Protein AF-A0A2T2UGZ6-F1 (afdb_monomer)

Solvent-accessible surface area (backbone atoms only — not comparable to full-atom values): 4920 Å² total; per-residue (Å²): 128,86,62,77,75,62,72,66,49,38,73,76,62,34,63,71,53,36,53,54,49,39,53,50,49,42,51,51,46,66,77,68,54,76,54,73,62,60,54,50,51,53,50,54,52,46,56,56,47,52,57,51,48,53,55,49,51,54,54,47,52,59,50,49,54,56,47,51,55,51,48,55,58,48,52,54,50,51,53,57,48,52,66,72,74,108

Sequence (86 aa):
MPTTLPPSVREHFGEAVAEDFARWLDEYVQENAVERDEYREVLSRLDVLEERFVQLETRMDERFEQVDQRFEQVDQQFESMEVRFN

Radius of gyration: 32.81 Å; Cα contacts (8 Å, |Δi|>4): 15; chains: 1; bounding box: 57×21×89 Å

Mean predicted aligned error: 8.52 Å

pLDDT: mean 91.11, std 8.2, range [52.91, 98.38]

Structure (mmCIF, N/CA/C/O backbone):
data_AF-A0A2T2UGZ6-F1
#
_entry.id   AF-A0A2T2UGZ6-F1
#
loop_
_atom_site.group_PDB
_atom_site.id
_atom_site.type_symbol
_atom_site.label_atom_id
_atom_site.label_alt_id
_atom_site.label_comp_id
_atom_site.label_asym_id
_atom_site.label_entity_id
_atom_site.label_seq_id
_atom_site.pdbx_PDB_ins_code
_atom_site.Cartn_x
_atom_site.Cartn_y
_atom_site.Cartn_z
_atom_site.occupancy
_atom_site.B_iso_or_equiv
_atom_site.auth_seq_id
_atom_site.auth_comp_id
_atom_site.auth_asym_id
_atom_site.auth_atom_id
_atom_site.pdbx_PDB_model_num
ATOM 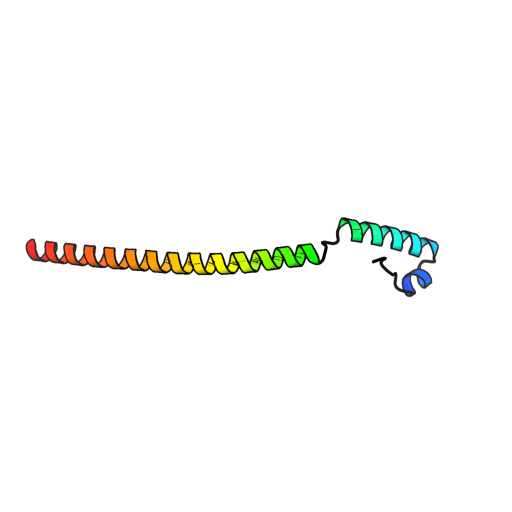1 N N . MET A 1 1 ? 16.608 -6.694 -25.123 1.00 52.91 1 MET A N 1
ATOM 2 C CA . MET A 1 1 ? 16.219 -6.711 -26.555 1.00 52.91 1 MET A CA 1
ATOM 3 C C . MET A 1 1 ? 16.831 -5.472 -27.184 1.00 52.91 1 MET A C 1
ATOM 5 O O . MET A 1 1 ? 16.636 -4.429 -26.578 1.00 52.91 1 MET A O 1
ATOM 9 N N . PRO A 1 2 ? 17.574 -5.553 -28.300 1.00 59.97 2 PRO A N 1
ATOM 10 C CA . PRO A 1 2 ? 18.124 -4.355 -28.930 1.00 59.97 2 PRO A CA 1
ATOM 11 C C . PRO A 1 2 ? 16.985 -3.466 -29.435 1.00 59.97 2 PRO A C 1
ATOM 13 O O . PRO A 1 2 ? 16.044 -3.945 -30.081 1.00 59.97 2 PRO A O 1
ATOM 16 N N . THR A 1 3 ? 17.049 -2.183 -29.111 1.00 70.94 3 THR A N 1
ATOM 17 C CA . THR A 1 3 ? 16.047 -1.193 -29.485 1.00 70.94 3 THR A CA 1
ATOM 18 C C . THR A 1 3 ? 16.199 -0.908 -30.970 1.00 70.94 3 THR A C 1
ATOM 20 O O . THR A 1 3 ? 17.185 -0.337 -31.433 1.00 70.94 3 THR A O 1
ATOM 23 N N . THR A 1 4 ? 15.227 -1.353 -31.763 1.00 81.19 4 THR A N 1
ATOM 24 C CA . THR A 1 4 ? 15.267 -1.146 -33.211 1.00 81.19 4 THR A CA 1
ATOM 25 C C . THR A 1 4 ? 14.740 0.240 -33.548 1.00 81.19 4 THR A C 1
ATOM 27 O O . THR A 1 4 ? 13.585 0.572 -33.286 1.00 81.19 4 THR A O 1
ATOM 30 N N . LEU A 1 5 ? 15.603 1.070 -34.134 1.00 85.00 5 LEU A N 1
ATOM 31 C CA . LEU A 1 5 ? 15.207 2.406 -34.561 1.00 85.00 5 LEU A CA 1
ATOM 32 C C . LEU A 1 5 ? 14.235 2.362 -35.747 1.00 85.00 5 LEU A C 1
ATOM 34 O O . LEU A 1 5 ? 14.463 1.577 -36.681 1.00 85.00 5 LEU A O 1
ATOM 38 N N . PRO A 1 6 ? 13.216 3.245 -35.766 1.00 87.38 6 PRO A N 1
ATOM 39 C CA . PRO A 1 6 ? 12.326 3.409 -36.907 1.00 87.38 6 PRO A CA 1
ATOM 40 C C . PRO A 1 6 ? 13.095 3.727 -38.203 1.00 87.38 6 PRO A C 1
ATOM 42 O O . PRO A 1 6 ? 14.084 4.465 -38.158 1.00 87.38 6 PRO A O 1
ATOM 45 N N . PRO A 1 7 ? 12.633 3.243 -39.374 1.00 85.06 7 PRO A N 1
ATOM 46 C CA . PRO A 1 7 ? 13.309 3.467 -40.658 1.00 85.06 7 PRO A CA 1
ATOM 47 C C . PRO A 1 7 ? 13.539 4.947 -40.995 1.00 85.06 7 PRO A C 1
ATOM 49 O O . PRO A 1 7 ? 14.587 5.303 -41.528 1.00 85.06 7 PRO A O 1
ATOM 52 N N . SER A 1 8 ? 12.601 5.813 -40.604 1.00 87.62 8 SER A N 1
ATOM 53 C CA . SER A 1 8 ? 12.664 7.262 -40.818 1.00 87.62 8 SER A CA 1
ATOM 54 C C . SER A 1 8 ? 13.884 7.925 -40.173 1.00 87.62 8 SER A C 1
ATOM 56 O O . SER A 1 8 ? 14.369 8.935 -40.675 1.00 87.62 8 SER A O 1
ATOM 58 N N . VAL A 1 9 ? 14.423 7.364 -39.085 1.00 88.19 9 VAL A N 1
ATOM 59 C CA . VAL A 1 9 ? 15.603 7.920 -38.407 1.00 88.19 9 VAL A CA 1
ATOM 60 C C . VAL A 1 9 ? 16.848 7.777 -39.285 1.00 88.19 9 VAL A C 1
ATOM 62 O O . VAL A 1 9 ? 17.605 8.732 -39.438 1.00 88.19 9 VAL A O 1
ATOM 65 N N . ARG A 1 10 ? 17.022 6.617 -39.927 1.00 87.56 10 ARG A N 1
ATOM 66 C CA . ARG A 1 10 ? 18.133 6.376 -40.863 1.00 87.56 10 ARG A CA 1
ATOM 67 C C . ARG A 1 10 ? 17.985 7.200 -42.138 1.00 87.56 10 ARG A C 1
ATOM 69 O O . ARG A 1 10 ? 18.968 7.733 -42.638 1.00 87.56 10 ARG A O 1
ATOM 76 N N . GLU A 1 11 ? 16.755 7.339 -42.628 1.00 89.31 11 GLU A N 1
ATOM 77 C CA . GLU A 1 11 ? 16.446 8.106 -43.838 1.00 89.31 11 GLU A CA 1
ATOM 78 C C . GLU A 1 11 ? 16.720 9.609 -43.671 1.00 89.31 11 GLU A C 1
ATOM 80 O O . GLU A 1 11 ? 17.306 10.229 -44.556 1.00 89.31 11 GLU A O 1
ATOM 85 N N . HIS A 1 12 ? 16.340 10.197 -42.532 1.00 91.19 12 HIS A N 1
ATOM 86 C CA . HIS A 1 12 ? 16.469 11.639 -42.308 1.00 91.19 12 HIS A CA 1
ATOM 87 C C . HIS A 1 12 ? 17.815 12.075 -41.717 1.00 91.19 12 HIS A C 1
ATOM 89 O O . HIS A 1 12 ? 18.264 13.182 -42.012 1.00 91.19 12 HIS A O 1
ATOM 95 N N . PHE A 1 13 ? 18.454 11.243 -40.889 1.00 87.44 13 PHE A N 1
ATOM 96 C CA . PHE A 1 13 ? 19.675 11.615 -40.158 1.00 87.44 13 PHE A CA 1
ATOM 97 C C . PHE A 1 13 ? 20.933 10.875 -40.636 1.00 87.44 13 PHE A C 1
ATOM 99 O O . PHE A 1 13 ? 22.042 11.232 -40.237 1.00 87.44 13 PHE A O 1
ATOM 106 N N . GLY A 1 14 ? 20.782 9.894 -41.531 1.00 90.25 14 GLY A N 1
ATOM 107 C CA . GLY A 1 14 ? 21.871 9.062 -42.038 1.00 90.25 14 GLY A CA 1
ATOM 108 C C . GLY A 1 14 ? 22.251 7.920 -41.091 1.00 90.25 14 GLY A C 1
ATOM 109 O O . GLY A 1 14 ? 21.942 7.936 -39.898 1.00 90.25 14 GLY A O 1
ATOM 110 N N . GLU A 1 15 ? 22.947 6.916 -41.631 1.00 88.94 15 GLU A N 1
ATOM 111 C CA . GLU A 1 15 ? 23.246 5.671 -40.904 1.00 88.94 15 GLU A CA 1
ATOM 112 C C . GLU A 1 15 ? 24.135 5.904 -39.676 1.00 88.94 15 GLU A C 1
ATOM 114 O O . GLU A 1 15 ? 23.853 5.373 -38.611 1.00 88.94 15 GLU A O 1
ATOM 119 N N . ALA A 1 16 ? 25.153 6.764 -39.785 1.00 88.38 16 ALA A N 1
ATOM 120 C CA . ALA A 1 16 ? 26.093 7.018 -38.691 1.00 88.38 16 ALA A CA 1
ATOM 121 C C . ALA A 1 16 ? 25.406 7.605 -37.445 1.00 88.38 16 ALA A C 1
ATOM 123 O O . ALA A 1 16 ? 25.631 7.150 -36.327 1.00 88.38 16 ALA A O 1
ATOM 124 N N . VAL A 1 17 ? 24.518 8.585 -37.641 1.00 89.94 17 VAL A N 1
ATOM 125 C CA . VAL A 1 17 ? 23.772 9.207 -36.536 1.00 89.94 17 VAL A CA 1
ATOM 126 C C . VAL A 1 17 ? 22.749 8.230 -35.961 1.00 89.94 17 VAL A C 1
ATOM 128 O O . VAL A 1 17 ? 22.545 8.194 -34.749 1.00 89.94 17 VAL A O 1
ATOM 131 N N . ALA A 1 18 ? 22.120 7.414 -36.811 1.00 90.62 18 ALA A N 1
ATOM 132 C CA . ALA A 1 18 ? 21.197 6.385 -36.359 1.00 90.62 18 ALA A CA 1
ATOM 133 C C . ALA A 1 18 ? 21.907 5.306 -35.526 1.00 90.62 18 ALA A C 1
ATOM 135 O O . ALA A 1 18 ? 21.385 4.909 -34.491 1.00 90.62 18 ALA A O 1
ATOM 136 N N . GLU A 1 19 ? 23.097 4.852 -35.915 1.00 89.31 19 GLU A N 1
ATOM 137 C CA . GLU A 1 19 ? 23.867 3.877 -35.134 1.00 89.31 19 GLU A CA 1
ATOM 138 C C . GLU A 1 19 ? 24.299 4.430 -33.773 1.00 89.31 19 GLU A C 1
ATOM 140 O O . GLU A 1 19 ? 24.165 3.742 -32.758 1.00 89.31 19 GLU A O 1
ATOM 145 N N . ASP A 1 20 ? 24.764 5.680 -33.729 1.00 90.69 20 ASP A N 1
ATOM 146 C CA . ASP A 1 20 ? 25.134 6.331 -32.472 1.00 90.69 20 ASP A CA 1
ATOM 147 C C . ASP A 1 20 ? 23.916 6.526 -31.558 1.00 90.69 20 ASP A C 1
ATOM 149 O O . ASP A 1 20 ? 23.986 6.239 -30.361 1.00 90.69 20 ASP A O 1
ATOM 153 N N . PHE A 1 21 ? 22.770 6.927 -32.118 1.00 89.94 21 PHE A N 1
ATOM 154 C CA . PHE A 1 21 ? 21.522 7.047 -31.364 1.00 89.94 21 PHE A CA 1
ATOM 155 C C . PHE A 1 21 ? 21.003 5.688 -30.878 1.00 89.94 21 PHE A C 1
ATOM 157 O O . PHE A 1 21 ? 20.538 5.586 -29.745 1.00 89.94 21 PHE A O 1
ATOM 164 N N . ALA A 1 22 ? 21.107 4.635 -31.694 1.00 89.75 22 ALA A N 1
ATOM 165 C CA . ALA A 1 22 ? 20.708 3.283 -31.305 1.00 89.75 22 ALA A CA 1
ATOM 166 C C . ALA A 1 22 ? 21.547 2.784 -30.126 1.00 89.75 22 ALA A C 1
ATOM 168 O O . ALA A 1 22 ? 21.002 2.216 -29.184 1.00 89.75 22 ALA A O 1
ATOM 169 N N . ARG A 1 23 ? 22.861 3.044 -30.159 1.00 89.38 23 ARG A N 1
ATOM 170 C CA . ARG A 1 23 ? 23.785 2.676 -29.082 1.00 89.38 23 ARG A CA 1
ATOM 171 C C . ARG A 1 23 ? 23.455 3.409 -27.786 1.00 89.38 23 ARG A C 1
ATOM 173 O O . ARG A 1 23 ? 23.338 2.766 -26.750 1.00 89.38 23 ARG A O 1
ATOM 180 N N . TRP A 1 24 ? 23.255 4.724 -27.864 1.00 91.19 24 TRP A N 1
ATOM 181 C CA . TRP A 1 24 ? 22.847 5.533 -26.716 1.00 91.19 24 TRP A CA 1
ATOM 182 C C . TRP A 1 24 ? 21.508 5.065 -26.131 1.00 91.19 24 TRP A C 1
ATOM 184 O O . TRP A 1 24 ? 21.367 4.964 -24.917 1.00 91.19 24 TRP A O 1
ATOM 194 N N . LEU A 1 25 ? 20.527 4.758 -26.985 1.00 88.25 25 LEU A N 1
ATOM 195 C CA . LEU A 1 25 ? 19.204 4.325 -26.546 1.00 88.25 25 LEU A CA 1
ATOM 196 C C . LEU A 1 25 ? 19.255 2.948 -25.877 1.00 88.25 25 LEU A C 1
ATOM 198 O O . LEU A 1 25 ? 18.593 2.750 -24.863 1.00 88.25 25 LEU A O 1
ATOM 202 N N . ASP A 1 26 ? 20.054 2.019 -26.403 1.00 88.25 26 ASP A N 1
ATOM 203 C CA . ASP A 1 26 ? 20.262 0.710 -25.778 1.00 88.25 26 ASP A CA 1
ATOM 204 C C . ASP A 1 26 ? 20.943 0.826 -24.412 1.00 88.25 26 ASP A C 1
ATOM 206 O O . ASP A 1 26 ? 20.527 0.144 -23.478 1.00 88.25 26 ASP A O 1
ATOM 210 N N . GLU A 1 27 ? 21.941 1.700 -24.272 1.00 87.19 27 GLU A N 1
ATOM 211 C CA . GLU A 1 27 ? 22.599 1.976 -22.989 1.00 87.19 27 GLU A CA 1
ATOM 212 C C . GLU A 1 27 ? 21.620 2.617 -21.995 1.00 87.19 27 GLU A C 1
ATOM 214 O O . GLU A 1 27 ? 21.458 2.135 -20.875 1.00 87.19 27 GLU A O 1
ATOM 219 N N . TYR A 1 28 ? 20.860 3.622 -22.437 1.00 85.56 28 TYR A N 1
ATOM 220 C CA . TYR A 1 28 ? 19.848 4.285 -21.618 1.00 85.56 28 TYR A CA 1
ATOM 221 C C . TYR A 1 28 ? 18.756 3.320 -21.138 1.00 85.56 28 TYR A C 1
ATOM 223 O O . TYR A 1 28 ? 18.368 3.354 -19.968 1.00 85.56 28 TYR A O 1
ATOM 231 N N . VAL A 1 29 ? 18.262 2.453 -22.028 1.00 85.50 29 VAL A N 1
ATOM 232 C CA . VAL A 1 29 ? 17.268 1.429 -21.691 1.00 85.50 29 VAL A CA 1
ATOM 233 C C . VAL A 1 29 ? 17.872 0.389 -20.751 1.00 85.50 29 VAL A C 1
ATOM 235 O O . VAL A 1 29 ? 17.193 -0.007 -19.818 1.00 85.50 29 VAL A O 1
ATOM 238 N N . GLN A 1 30 ? 19.126 -0.030 -20.917 1.00 82.50 30 GLN A N 1
ATO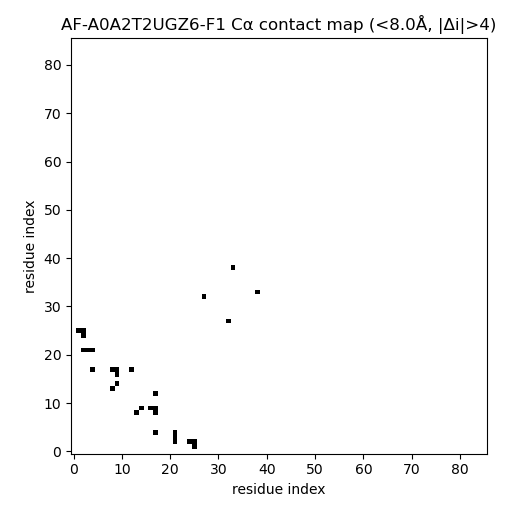M 239 C CA . GLN A 1 30 ? 19.757 -0.970 -19.980 1.00 82.50 30 GLN A CA 1
ATOM 240 C C . GLN A 1 30 ? 19.942 -0.385 -18.576 1.00 82.50 30 GLN A C 1
ATOM 242 O O . GLN A 1 30 ? 19.762 -1.102 -17.597 1.00 82.50 30 GLN A O 1
ATOM 247 N N . GLU A 1 31 ? 20.282 0.899 -18.467 1.00 84.19 31 GLU A N 1
ATOM 248 C CA . GLU A 1 31 ? 20.479 1.550 -17.169 1.00 84.19 31 GLU A CA 1
ATOM 249 C C . GLU A 1 31 ? 19.165 1.887 -16.453 1.00 84.19 31 GLU A C 1
ATOM 251 O O . GLU A 1 31 ? 19.118 1.876 -15.224 1.00 84.19 31 GLU A O 1
ATOM 256 N N . ASN A 1 32 ? 18.106 2.214 -17.201 1.00 82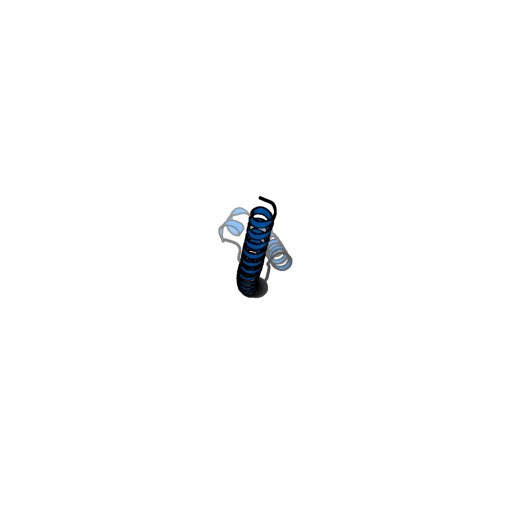.38 32 ASN A N 1
ATOM 257 C CA . ASN A 1 32 ? 16.873 2.772 -16.633 1.00 82.38 32 ASN A CA 1
ATOM 258 C C . ASN A 1 32 ? 15.644 1.866 -16.780 1.00 82.38 32 ASN A C 1
ATOM 260 O O . ASN A 1 32 ? 14.597 2.173 -16.203 1.00 82.38 32 ASN A O 1
ATOM 264 N N . ALA A 1 33 ? 15.713 0.779 -17.552 1.00 80.75 33 ALA A N 1
ATOM 265 C CA . ALA A 1 33 ? 14.609 -0.166 -17.621 1.00 80.75 33 ALA A CA 1
ATOM 266 C C . ALA A 1 33 ? 14.567 -0.995 -16.343 1.00 80.75 33 ALA A C 1
ATOM 268 O O . ALA A 1 33 ? 15.473 -1.761 -16.036 1.00 80.75 33 ALA A O 1
ATOM 269 N N . VAL A 1 34 ? 13.456 -0.872 -15.631 1.00 78.12 34 VAL A N 1
ATOM 270 C CA . VAL A 1 34 ? 13.084 -1.825 -14.592 1.00 78.12 34 VAL A CA 1
ATOM 271 C C . VAL A 1 34 ? 12.665 -3.119 -15.286 1.00 78.12 34 VAL A C 1
ATOM 273 O O . VAL A 1 34 ? 11.842 -3.108 -16.213 1.00 78.12 34 VAL A O 1
ATOM 276 N N . GLU A 1 35 ? 13.235 -4.239 -14.852 1.00 81.62 35 GLU A N 1
ATOM 277 C CA . GLU A 1 35 ? 12.909 -5.544 -15.417 1.00 81.62 35 GLU A CA 1
ATOM 278 C C . GLU A 1 35 ? 11.430 -5.861 -15.164 1.00 81.62 35 GLU A C 1
ATOM 280 O O . GLU A 1 35 ? 10.861 -5.566 -14.108 1.00 81.62 35 GLU A O 1
ATOM 285 N N . ARG A 1 36 ? 10.765 -6.509 -16.130 1.00 81.50 36 ARG A N 1
ATOM 286 C CA . ARG A 1 36 ? 9.340 -6.874 -15.968 1.00 81.50 36 ARG A CA 1
ATOM 287 C C . ARG A 1 36 ? 9.105 -7.761 -14.744 1.00 81.50 36 ARG A C 1
ATOM 289 O O . ARG A 1 36 ? 7.990 -7.781 -1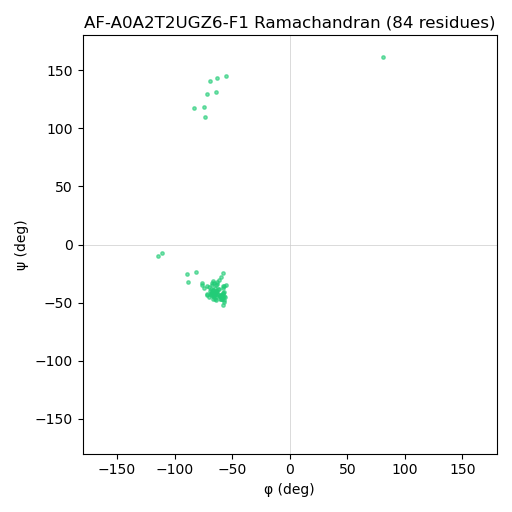4.225 1.00 81.50 36 ARG A O 1
ATOM 296 N N . ASP A 1 37 ? 10.128 -8.486 -14.309 1.00 84.12 37 ASP A N 1
ATOM 297 C CA . ASP A 1 37 ? 10.080 -9.343 -13.130 1.00 84.12 37 ASP A CA 1
ATOM 298 C C . ASP A 1 37 ? 10.106 -8.543 -11.823 1.00 84.12 37 ASP A C 1
ATOM 300 O O . ASP A 1 37 ? 9.324 -8.853 -10.927 1.00 84.12 37 ASP A O 1
ATOM 304 N N . GLU A 1 38 ? 10.869 -7.448 -11.745 1.00 86.81 38 GLU A N 1
ATOM 305 C CA . GLU A 1 38 ? 10.847 -6.543 -10.587 1.00 86.81 38 GLU A CA 1
ATOM 306 C C . GLU A 1 38 ? 9.466 -5.901 -10.421 1.00 86.81 38 GLU A C 1
ATOM 308 O O . GLU A 1 38 ? 8.931 -5.838 -9.314 1.00 86.81 38 GLU A O 1
ATOM 313 N N . TYR A 1 39 ? 8.822 -5.507 -11.528 1.00 87.31 39 TYR A N 1
ATOM 314 C CA . TYR A 1 39 ? 7.438 -5.027 -11.486 1.00 87.31 39 TYR A CA 1
ATOM 315 C C . TYR A 1 39 ? 6.467 -6.080 -10.950 1.00 87.31 39 TYR A C 1
ATOM 317 O O . TYR A 1 39 ? 5.595 -5.754 -10.146 1.00 87.31 39 TYR A O 1
ATOM 325 N N . ARG A 1 40 ? 6.598 -7.343 -11.374 1.00 91.31 40 ARG A N 1
ATOM 326 C CA . ARG A 1 40 ? 5.748 -8.431 -10.864 1.00 91.31 40 ARG A CA 1
ATOM 327 C C . ARG A 1 40 ? 5.969 -8.670 -9.379 1.00 91.31 40 ARG A C 1
ATOM 329 O O . ARG A 1 40 ? 5.001 -8.900 -8.661 1.00 91.31 40 ARG A O 1
ATOM 336 N N . GLU A 1 41 ? 7.213 -8.603 -8.920 1.00 93.56 41 GLU A N 1
ATOM 337 C CA . GLU A 1 41 ? 7.531 -8.757 -7.505 1.00 93.56 41 GLU A CA 1
ATOM 338 C C . GLU A 1 41 ? 6.948 -7.613 -6.670 1.00 93.56 41 GLU A C 1
ATOM 340 O O . GLU A 1 41 ? 6.341 -7.860 -5.629 1.00 93.56 41 GLU A O 1
ATOM 345 N N . VAL A 1 42 ? 7.054 -6.368 -7.146 1.00 94.75 42 VAL A N 1
ATOM 346 C CA . VAL A 1 42 ? 6.414 -5.217 -6.494 1.00 94.75 42 VAL A CA 1
ATOM 347 C C . VAL A 1 42 ? 4.900 -5.404 -6.426 1.00 94.75 42 VAL A C 1
ATOM 349 O O . VAL A 1 42 ? 4.332 -5.220 -5.354 1.00 94.75 42 VAL A O 1
ATOM 352 N N . LEU A 1 43 ? 4.252 -5.815 -7.521 1.00 94.62 43 LEU A N 1
ATOM 353 C CA . LEU A 1 43 ? 2.808 -6.074 -7.536 1.00 94.62 43 LEU A CA 1
ATOM 354 C C . LEU A 1 43 ? 2.416 -7.172 -6.540 1.00 94.62 43 LEU A C 1
ATOM 356 O O . LEU A 1 43 ? 1.538 -6.955 -5.715 1.00 94.62 43 LEU A O 1
ATOM 360 N N . SER A 1 44 ? 3.141 -8.291 -6.517 1.00 94.88 44 SER A N 1
ATOM 361 C CA . SER A 1 44 ? 2.880 -9.368 -5.557 1.00 94.88 44 SER A CA 1
ATOM 362 C C . SER A 1 44 ? 3.063 -8.914 -4.104 1.00 94.88 44 SER A C 1
ATOM 364 O O . SER A 1 44 ? 2.290 -9.294 -3.225 1.00 94.88 44 SER A O 1
ATOM 366 N N . ARG A 1 45 ? 4.063 -8.069 -3.824 1.00 96.38 45 ARG A N 1
ATOM 367 C CA . ARG A 1 45 ? 4.241 -7.479 -2.490 1.00 96.38 45 ARG A CA 1
ATOM 368 C C . ARG A 1 45 ? 3.117 -6.510 -2.130 1.00 96.38 45 ARG A C 1
ATOM 370 O O . ARG A 1 45 ? 2.785 -6.424 -0.951 1.00 96.38 45 ARG A O 1
ATOM 377 N N . LEU A 1 46 ? 2.559 -5.787 -3.101 1.00 97.25 46 LEU A N 1
ATOM 378 C CA . LEU A 1 46 ? 1.408 -4.909 -2.889 1.00 97.25 46 LEU A CA 1
ATOM 379 C C . LEU A 1 46 ? 0.145 -5.711 -2.565 1.00 97.25 46 LEU A C 1
ATOM 381 O O . LEU A 1 46 ? -0.529 -5.347 -1.608 1.00 97.25 46 LEU A O 1
ATOM 385 N N . ASP A 1 47 ? -0.101 -6.833 -3.244 1.00 96.94 47 ASP A N 1
ATOM 386 C CA . ASP A 1 47 ? -1.233 -7.723 -2.936 1.00 96.94 47 ASP A CA 1
ATOM 387 C C . ASP A 1 47 ? -1.160 -8.221 -1.477 1.00 96.94 47 ASP A C 1
ATOM 389 O O . ASP A 1 47 ? -2.118 -8.140 -0.711 1.00 96.94 47 ASP A O 1
ATOM 393 N N . VAL A 1 48 ? 0.030 -8.649 -1.035 1.00 97.31 48 VAL A N 1
ATOM 394 C CA . VAL A 1 48 ? 0.256 -9.076 0.359 1.00 97.31 48 VAL A CA 1
ATOM 395 C C . VAL A 1 48 ? 0.066 -7.924 1.353 1.00 97.31 48 VAL A C 1
ATOM 397 O O . VAL A 1 48 ? -0.363 -8.141 2.490 1.00 97.31 48 VAL A O 1
ATOM 400 N N . LEU A 1 49 ? 0.428 -6.696 0.975 1.00 97.38 49 LEU A N 1
ATOM 401 C CA . LEU A 1 49 ? 0.194 -5.526 1.818 1.00 97.38 49 LEU A CA 1
ATOM 402 C C . LEU A 1 49 ? -1.300 -5.212 1.925 1.00 97.38 49 LEU A C 1
ATOM 404 O O . LEU A 1 49 ? -1.753 -4.932 3.032 1.00 97.38 49 LEU A O 1
ATOM 408 N N . GLU A 1 50 ? -2.053 -5.303 0.830 1.00 98.06 50 GLU A N 1
ATOM 409 C CA . GLU A 1 50 ? -3.504 -5.102 0.814 1.00 98.06 50 GLU A CA 1
ATOM 410 C C . GLU A 1 50 ? -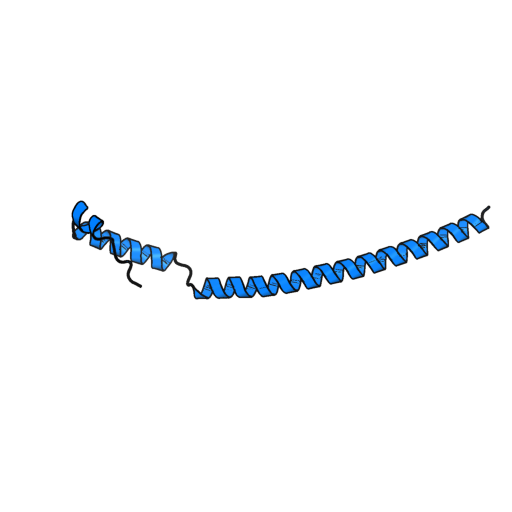4.208 -6.064 1.781 1.00 98.06 50 GLU A C 1
ATOM 412 O O . GLU A 1 50 ? -4.951 -5.622 2.658 1.00 98.06 50 GLU A O 1
ATOM 417 N N . GLU A 1 51 ? -3.872 -7.357 1.737 1.00 97.94 51 GLU A N 1
ATOM 418 C CA . GLU A 1 51 ? -4.415 -8.347 2.679 1.00 97.94 51 GLU A CA 1
ATOM 419 C C . GLU A 1 51 ? -4.118 -7.995 4.146 1.00 97.94 51 GLU A C 1
ATOM 421 O O . GLU A 1 51 ? -4.982 -8.112 5.020 1.00 97.94 51 GLU A O 1
ATOM 426 N N . ARG A 1 52 ? -2.894 -7.537 4.440 1.00 97.94 52 ARG A N 1
ATOM 427 C CA . ARG A 1 52 ? -2.500 -7.124 5.798 1.00 97.94 52 ARG A CA 1
ATOM 428 C C . ARG A 1 52 ? -3.230 -5.867 6.258 1.00 97.94 52 ARG A C 1
ATOM 430 O O . ARG A 1 52 ? -3.516 -5.753 7.450 1.00 97.94 52 ARG A O 1
ATOM 437 N N . PHE A 1 53 ? -3.511 -4.934 5.351 1.00 98.00 53 PHE A N 1
ATOM 438 C CA . PHE A 1 53 ? -4.279 -3.732 5.665 1.00 98.00 53 PHE A CA 1
ATOM 439 C C . PHE A 1 53 ? -5.722 -4.075 6.027 1.00 98.00 53 PHE A C 1
ATOM 441 O O . PHE A 1 53 ? -6.188 -3.611 7.065 1.00 98.00 53 PHE A O 1
ATOM 448 N N . VAL A 1 54 ? -6.377 -4.958 5.269 1.00 98.31 54 VAL A N 1
ATOM 449 C CA . VAL A 1 54 ? -7.735 -5.433 5.592 1.00 98.31 54 VAL A CA 1
ATOM 450 C C . VAL A 1 54 ? -7.773 -6.119 6.963 1.00 98.31 54 VAL A C 1
ATOM 452 O O . VAL A 1 54 ? -8.647 -5.845 7.785 1.00 98.31 54 VAL A O 1
ATOM 455 N N . GLN A 1 55 ? -6.789 -6.974 7.265 1.00 98.19 55 GLN A N 1
ATOM 456 C CA . GLN A 1 55 ? -6.689 -7.619 8.582 1.00 98.19 55 GLN A CA 1
ATOM 457 C C . GLN A 1 55 ? -6.488 -6.608 9.721 1.00 98.19 55 GLN A C 1
ATOM 459 O O . GLN A 1 55 ? -7.025 -6.788 10.816 1.00 98.19 55 GLN A O 1
ATOM 464 N N . LEU A 1 56 ? -5.694 -5.559 9.486 1.00 98.06 56 LEU A N 1
ATOM 465 C CA . LEU A 1 56 ? -5.473 -4.501 10.468 1.00 98.06 56 LEU A CA 1
ATOM 466 C C . LEU A 1 56 ? -6.749 -3.692 10.717 1.00 98.06 56 LEU A C 1
ATOM 468 O O . LEU A 1 56 ? -7.057 -3.431 11.877 1.00 98.06 56 LEU A O 1
ATOM 472 N N . GLU A 1 57 ? -7.468 -3.327 9.655 1.00 98.31 57 GLU A N 1
ATOM 473 C CA . GLU A 1 57 ? -8.753 -2.623 9.719 1.00 98.31 57 GLU A CA 1
ATOM 474 C C . GLU A 1 57 ? -9.766 -3.428 10.537 1.00 98.31 57 GLU A C 1
ATOM 476 O O . GLU A 1 57 ? -10.249 -2.944 11.556 1.00 98.31 57 GLU A O 1
ATOM 481 N N . THR A 1 58 ? -9.950 -4.712 10.208 1.00 98.06 58 THR A N 1
ATOM 482 C CA . THR A 1 58 ? -10.866 -5.600 10.947 1.00 98.06 58 THR A CA 1
ATOM 483 C C . THR A 1 58 ? -10.504 -5.677 12.433 1.00 98.06 58 THR A C 1
ATOM 485 O O . THR A 1 58 ? -11.358 -5.562 13.308 1.00 98.06 58 THR A O 1
ATOM 488 N N . ARG A 1 59 ? -9.211 -5.825 12.752 1.00 97.81 59 ARG A N 1
ATOM 489 C CA . ARG A 1 59 ? -8.753 -5.861 14.146 1.00 97.81 59 ARG A CA 1
ATOM 490 C C . ARG A 1 59 ? -8.972 -4.526 14.862 1.00 97.81 59 ARG A C 1
ATOM 492 O O . ARG A 1 59 ? -9.158 -4.521 16.079 1.00 97.81 59 ARG A O 1
ATOM 499 N N . MET A 1 60 ? -8.863 -3.399 14.160 1.00 98.12 60 MET A N 1
ATOM 500 C CA . MET A 1 60 ? -9.163 -2.092 14.740 1.00 98.12 60 MET A CA 1
ATOM 501 C C . MET A 1 60 ? -10.648 -1.983 15.066 1.00 98.12 60 MET A C 1
ATOM 503 O O . MET A 1 60 ? -10.956 -1.629 16.202 1.00 98.12 60 MET A O 1
ATOM 507 N N . ASP A 1 61 ? -11.530 -2.370 14.147 1.00 98.38 61 ASP A N 1
ATOM 508 C CA . ASP A 1 61 ? -12.981 -2.349 14.360 1.00 98.38 61 ASP A CA 1
ATOM 509 C C . ASP A 1 61 ? -13.378 -3.178 15.588 1.00 98.38 61 ASP A C 1
ATOM 511 O O . ASP A 1 61 ? -13.988 -2.651 16.518 1.00 98.38 61 ASP A O 1
ATOM 515 N N . GLU A 1 62 ? -12.900 -4.422 15.696 1.00 98.25 62 GLU A N 1
ATOM 516 C CA . GLU A 1 62 ? -13.146 -5.278 16.870 1.00 98.25 62 GLU A CA 1
ATOM 517 C C . GLU A 1 62 ? -12.678 -4.637 18.188 1.00 98.25 62 GLU A C 1
ATOM 519 O O . GLU A 1 62 ? -13.261 -4.838 19.259 1.00 98.25 62 GLU A O 1
ATOM 524 N N . ARG A 1 63 ? -11.568 -3.893 18.146 1.00 97.81 63 ARG A N 1
ATOM 525 C CA . ARG A 1 63 ? -11.017 -3.216 19.324 1.00 97.81 63 ARG A CA 1
ATOM 526 C C . ARG A 1 63 ? -11.813 -1.971 19.682 1.00 97.81 63 ARG A C 1
ATOM 528 O O . ARG A 1 63 ? -11.926 -1.696 20.876 1.00 97.81 63 ARG A O 1
ATOM 535 N N . PHE A 1 64 ? -12.339 -1.246 18.701 1.00 98.12 64 PHE A N 1
ATOM 536 C CA . PHE A 1 64 ? -13.231 -0.115 18.936 1.00 98.12 64 PHE A CA 1
ATOM 537 C C . PHE A 1 64 ? -14.573 -0.582 19.498 1.00 98.12 64 PHE A C 1
ATOM 539 O O . PHE A 1 64 ? -14.980 -0.065 20.532 1.00 98.12 64 PHE A O 1
ATOM 546 N N . GLU A 1 65 ? -15.164 -1.653 18.966 1.00 98.38 65 GLU A N 1
ATOM 547 C CA . GLU A 1 65 ? -16.384 -2.248 19.532 1.00 98.38 65 GLU A CA 1
ATOM 548 C C . GLU A 1 65 ? -16.197 -2.670 21.000 1.00 98.38 65 GLU A C 1
ATOM 550 O O . GLU A 1 65 ? -17.054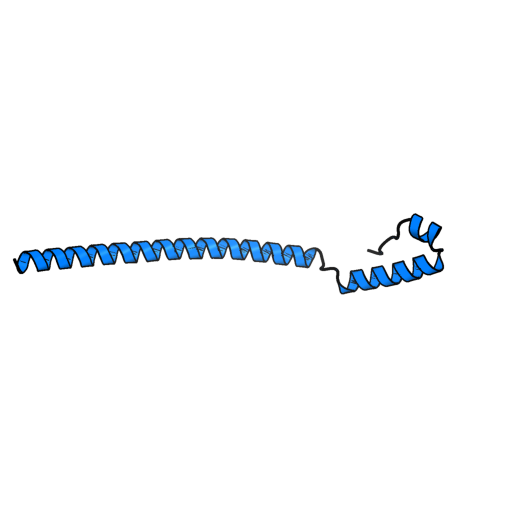 -2.429 21.851 1.00 98.38 65 GLU A O 1
ATOM 555 N N . GLN A 1 66 ? -15.046 -3.261 21.343 1.00 98.06 66 GLN A N 1
ATOM 556 C CA . GLN A 1 66 ? -14.716 -3.582 22.739 1.00 98.06 66 GLN A CA 1
ATOM 557 C C . GLN A 1 66 ? -14.597 -2.335 23.623 1.00 98.06 66 GLN A C 1
ATOM 559 O O . GLN A 1 66 ? -14.874 -2.399 24.822 1.00 98.06 66 GLN A O 1
ATOM 564 N N . VAL A 1 67 ? -14.115 -1.222 23.071 1.00 97.94 67 VAL A N 1
ATOM 565 C CA . VAL A 1 67 ? -14.018 0.050 23.792 1.00 97.94 67 VAL A CA 1
ATOM 566 C C . VAL A 1 67 ? -15.412 0.625 24.022 1.00 97.94 67 VAL A C 1
ATOM 568 O O . VAL A 1 67 ? -15.709 0.982 25.162 1.00 97.94 67 VAL A O 1
ATOM 571 N N . ASP A 1 68 ? -16.276 0.617 23.009 1.00 98.25 68 ASP A N 1
ATOM 572 C CA . ASP A 1 68 ? -17.659 1.093 23.106 1.00 98.25 68 ASP A CA 1
ATOM 573 C C . ASP A 1 68 ? -18.439 0.318 24.177 1.00 98.25 68 ASP A C 1
ATOM 575 O O . ASP A 1 68 ? -18.995 0.920 25.094 1.00 98.25 68 ASP A O 1
ATOM 579 N N . GLN A 1 69 ? -18.348 -1.017 24.183 1.00 98.19 69 GLN A N 1
ATOM 580 C CA . GLN A 1 69 ? -18.972 -1.855 25.220 1.00 98.19 69 GLN A CA 1
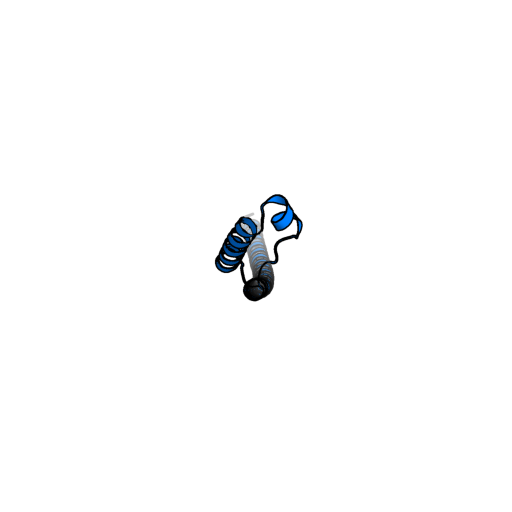ATOM 581 C C . GLN A 1 69 ? -18.493 -1.514 26.638 1.00 98.19 69 GLN A C 1
ATOM 583 O O . GLN A 1 69 ? -19.249 -1.603 27.608 1.00 98.19 69 GLN A O 1
ATOM 588 N N . ARG A 1 70 ? -17.215 -1.151 26.801 1.00 97.81 70 ARG A N 1
ATOM 589 C CA . ARG A 1 70 ? -16.684 -0.743 28.108 1.00 97.81 70 ARG A CA 1
ATOM 590 C C . ARG A 1 70 ? -17.194 0.629 28.524 1.00 97.81 70 ARG A C 1
ATOM 592 O O . ARG A 1 70 ? -17.412 0.823 29.717 1.00 97.81 70 ARG A O 1
ATOM 599 N N . PHE A 1 71 ? -17.366 1.556 27.585 1.00 98.00 71 PHE A N 1
ATOM 600 C CA . PHE A 1 71 ? -17.977 2.852 27.870 1.00 98.00 71 PHE A CA 1
ATOM 601 C C . PHE A 1 71 ? -19.444 2.698 28.273 1.00 98.00 71 PHE A C 1
ATOM 603 O O . PHE A 1 71 ? -19.815 3.220 29.318 1.00 98.00 71 PHE A O 1
ATOM 610 N N . GLU A 1 72 ? -20.222 1.862 27.581 1.00 98.06 72 GLU A N 1
ATOM 611 C CA . GLU A 1 72 ? -21.607 1.557 27.977 1.00 98.06 72 GLU A CA 1
ATOM 612 C C . GLU A 1 72 ? -21.697 0.999 29.411 1.00 98.06 72 GLU A C 1
ATOM 614 O O . GLU A 1 72 ? -22.567 1.381 30.193 1.00 98.06 72 GLU A O 1
ATOM 619 N N . GLN A 1 73 ? -20.768 0.118 29.803 1.00 97.50 73 GLN A N 1
ATOM 620 C CA . GLN A 1 73 ? -20.699 -0.403 31.177 1.00 97.50 73 GLN A CA 1
ATOM 621 C C . GLN A 1 73 ? -20.320 0.664 32.211 1.00 97.50 73 GLN A C 1
ATOM 623 O O . GLN A 1 73 ? -20.698 0.562 33.382 1.00 97.50 73 GLN A O 1
ATOM 628 N N . VAL A 1 74 ? -19.512 1.648 31.820 1.00 97.56 74 VAL A N 1
ATOM 629 C CA . VAL A 1 74 ? -19.159 2.778 32.681 1.00 97.56 74 VAL A CA 1
ATOM 630 C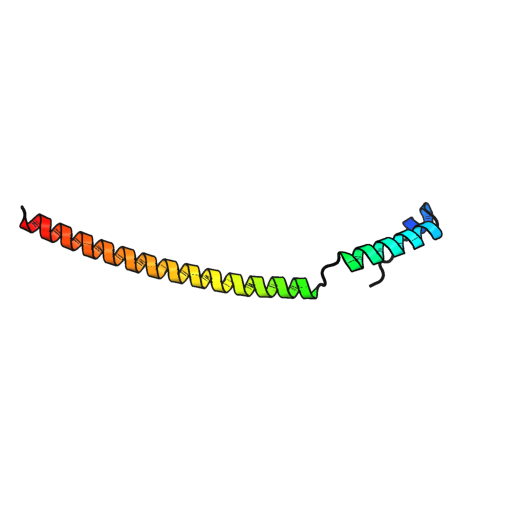 C . VAL A 1 74 ? -20.364 3.704 32.844 1.00 97.56 74 VAL A C 1
ATOM 632 O O . VAL A 1 74 ? -20.676 4.068 33.977 1.00 97.56 74 VAL A O 1
ATOM 635 N N . ASP A 1 75 ? -21.085 4.002 31.764 1.00 97.38 75 ASP A N 1
ATOM 636 C CA . ASP A 1 75 ? -22.290 4.836 31.792 1.00 97.38 75 ASP A CA 1
ATOM 637 C C . ASP A 1 75 ? -23.360 4.236 32.715 1.00 97.38 75 ASP A C 1
ATOM 639 O O . ASP A 1 75 ? -23.844 4.912 33.623 1.00 97.38 75 ASP A O 1
ATOM 643 N N . GLN A 1 76 ? -23.624 2.929 32.608 1.00 97.12 76 GLN A N 1
ATOM 644 C CA . GLN A 1 76 ? -24.552 2.222 33.507 1.00 97.12 76 GLN A CA 1
ATOM 645 C C . GLN A 1 76 ? -24.149 2.319 34.989 1.00 97.12 76 GLN A C 1
ATOM 647 O O . GLN A 1 76 ? -25.000 2.418 35.878 1.00 97.12 76 GLN A O 1
ATOM 652 N N . GLN A 1 77 ? -22.847 2.279 35.289 1.00 96.31 77 GLN A N 1
ATOM 653 C CA . GLN A 1 77 ? -22.365 2.441 36.662 1.00 96.31 77 GLN A CA 1
ATOM 654 C C . GLN A 1 77 ? -22.577 3.866 37.171 1.00 96.31 77 GLN A C 1
ATOM 656 O O . GLN A 1 77 ? -22.965 4.034 38.329 1.00 96.31 77 GLN A O 1
ATOM 661 N N . PHE A 1 78 ? -22.356 4.877 36.327 1.00 96.62 78 PHE A N 1
ATOM 662 C CA . PHE A 1 78 ? -22.622 6.269 36.679 1.00 96.62 78 PHE A CA 1
ATOM 663 C C . PHE A 1 78 ? -24.112 6.522 36.921 1.00 96.62 78 PHE A C 1
ATOM 665 O O . PHE A 1 78 ? -24.448 7.086 37.963 1.00 96.62 78 PHE A O 1
ATOM 672 N N . GLU A 1 79 ? -25.000 6.022 36.057 1.00 96.38 79 GLU A N 1
ATOM 673 C CA . GLU A 1 79 ? -26.455 6.094 36.261 1.00 96.38 79 GLU A CA 1
ATOM 674 C C . GLU A 1 79 ? -26.863 5.453 37.597 1.00 96.38 79 GLU A C 1
ATOM 676 O O . GLU A 1 79 ? -27.605 6.037 38.391 1.00 96.38 79 GLU A O 1
ATOM 681 N N . SER A 1 80 ? -26.320 4.270 37.914 1.00 95.44 80 SER A N 1
ATOM 682 C CA . SER A 1 80 ? -26.591 3.614 39.198 1.00 95.44 80 SER A CA 1
ATOM 683 C C . SER A 1 80 ? -26.086 4.416 40.402 1.00 95.44 80 SER A C 1
ATOM 685 O O . SER A 1 80 ? -26.677 4.300 41.481 1.00 95.44 80 SER A O 1
ATOM 687 N N . MET A 1 81 ? -24.984 5.159 40.278 1.00 95.62 81 MET A N 1
ATOM 688 C CA . MET A 1 81 ? -24.499 6.033 41.348 1.00 95.62 81 MET A CA 1
ATOM 689 C C . MET A 1 81 ? -25.397 7.260 41.500 1.00 95.62 8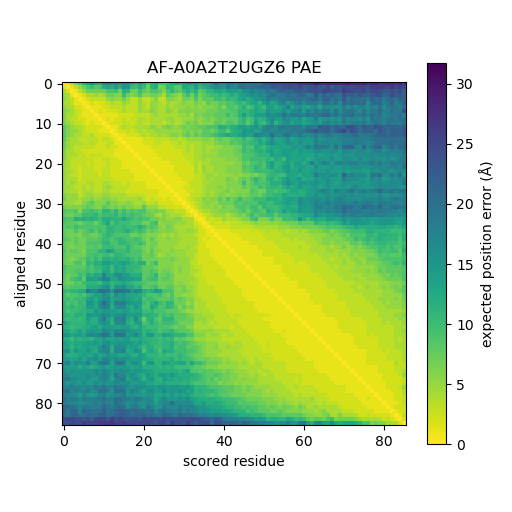1 MET A C 1
ATOM 691 O O . MET A 1 81 ? -25.748 7.599 42.627 1.00 95.62 81 MET A O 1
ATOM 695 N N . GLU A 1 82 ? -25.817 7.882 40.398 1.00 95.38 82 GLU A N 1
ATOM 696 C CA . GLU A 1 82 ? -26.718 9.039 40.407 1.00 95.38 82 GLU A CA 1
ATOM 697 C C . GLU A 1 82 ? -28.052 8.715 41.094 1.00 95.38 82 GLU A C 1
ATOM 699 O O . GLU A 1 82 ? -28.504 9.468 41.956 1.00 95.38 82 GLU A O 1
ATOM 704 N N . VAL A 1 83 ? -28.631 7.543 40.809 1.00 95.12 83 VAL A N 1
ATOM 705 C CA . VAL A 1 83 ? -29.857 7.060 41.473 1.00 95.12 83 VAL A CA 1
ATOM 706 C C . VAL A 1 83 ? -29.677 6.881 42.984 1.00 95.12 83 VAL A C 1
ATOM 708 O O . VAL A 1 83 ? -30.639 7.022 43.728 1.00 95.12 83 VAL A O 1
ATOM 711 N N . ARG A 1 84 ? -28.471 6.548 43.461 1.00 92.75 84 ARG A N 1
ATOM 712 C CA . ARG A 1 84 ? -28.194 6.388 44.901 1.00 92.75 84 ARG A CA 1
ATOM 713 C C . ARG A 1 84 ? -27.941 7.710 45.622 1.00 92.75 84 ARG A C 1
ATOM 715 O O . ARG A 1 84 ? -28.038 7.739 46.847 1.00 92.75 84 ARG A O 1
ATOM 722 N N . PHE A 1 85 ? -27.520 8.740 44.893 1.00 88.81 85 PHE A N 1
ATOM 723 C CA . PHE A 1 85 ? -27.240 10.064 45.448 1.00 88.81 85 PHE A CA 1
ATOM 724 C C . PHE A 1 85 ? -28.471 10.981 45.464 1.00 88.81 85 PHE A C 1
ATOM 726 O O . PHE A 1 85 ? -28.509 11.883 46.302 1.00 88.81 85 PHE A O 1
ATOM 733 N N . ASN A 1 86 ? -29.442 10.756 44.572 1.00 77.25 86 ASN A N 1
ATOM 734 C CA . ASN A 1 86 ? -30.777 11.370 44.621 1.00 77.25 86 ASN A CA 1
ATOM 735 C C . ASN A 1 86 ? -31.678 10.705 45.670 1.00 77.25 86 ASN A C 1
ATOM 737 O O . ASN A 1 86 ? -32.500 11.436 46.268 1.00 77.25 86 ASN A O 1
#

Foldseek 3Di:
DQDDDDPVCCVPVNDVVVVVVSVVVRVVCVVPPDDVVVVVVVVVVVVVVVVVVVVVVVVVVVVVVVVVVVVVVVVVVVVVVVVVVD

Secondary structure (DSSP, 8-state):
---PPPHHHHHHH-HHHHHHHHHHHHHHHHHHPPPHHHHHHHHHHHHHHHHHHHHHHHHHHHHHHHHHHHHHHHHHHHHHHHHHH-